Protein AF-A0A1Y3WZV1-F1 (afdb_monomer)

Mean predicted aligned error: 12.4 Å

pLDDT: mean 76.95, std 16.43, range [34.19, 95.62]

Foldseek 3Di:
DDPPPPPPVDDDDDDQDDPDPPPCSVVVLVVVQCCCCVPVVDDDDDDDPPDDPPDDPVCPVVVCVVVVD

Nearest PDB structures (foldseek):
  7lie-assembly1_A  TM=2.777E-01  e=4.413E+00  Gallus gallus

Structure (mmCIF, N/CA/C/O backbone):
data_AF-A0A1Y3WZV1-F1
#
_entry.id   AF-A0A1Y3WZV1-F1
#
loop_
_atom_site.group_PDB
_atom_site.id
_atom_site.type_symbol
_atom_site.label_atom_id
_atom_site.label_alt_id
_atom_site.label_comp_id
_atom_site.label_asym_id
_atom_site.label_entity_id
_atom_site.label_seq_id
_atom_site.pdbx_PDB_ins_code
_atom_site.Cartn_x
_atom_site.Cartn_y
_atom_site.Cartn_z
_atom_site.occupancy
_atom_site.B_iso_or_equiv
_atom_site.auth_seq_id
_atom_site.auth_comp_id
_atom_site.auth_asym_id
_atom_site.auth_atom_id
_atom_site.pdbx_PDB_model_num
ATOM 1 N N . MET A 1 1 ? -16.293 -6.402 27.256 1.00 36.12 1 MET A N 1
ATOM 2 C CA . MET A 1 1 ? -14.838 -6.601 27.110 1.00 36.12 1 MET A CA 1
ATOM 3 C C . MET A 1 1 ? -14.288 -5.344 26.454 1.00 36.12 1 MET A C 1
ATOM 5 O O . MET A 1 1 ? -14.531 -5.144 25.275 1.00 36.12 1 MET A O 1
ATOM 9 N N . LYS A 1 2 ? -13.713 -4.416 27.230 1.00 34.19 2 LYS A N 1
ATOM 10 C CA . LYS A 1 2 ? -13.055 -3.237 26.653 1.00 34.19 2 LYS A CA 1
ATOM 11 C C . LYS A 1 2 ? -11.693 -3.706 26.158 1.00 34.19 2 LYS A C 1
ATOM 13 O O . LYS A 1 2 ? -10.839 -4.035 26.974 1.00 34.19 2 LYS A O 1
ATOM 18 N N . ILE A 1 3 ? -11.538 -3.809 24.845 1.00 40.06 3 ILE A N 1
ATOM 19 C CA . ILE A 1 3 ? -10.215 -3.854 24.233 1.00 40.06 3 ILE A CA 1
ATOM 20 C C . ILE A 1 3 ? -9.751 -2.404 24.235 1.00 40.06 3 ILE A C 1
ATOM 22 O O . ILE A 1 3 ? -10.262 -1.559 23.507 1.00 40.06 3 ILE A O 1
ATOM 26 N N . SER A 1 4 ? -8.909 -2.098 25.212 1.00 44.38 4 SER A N 1
ATOM 27 C CA . SER A 1 4 ? -8.246 -0.811 25.328 1.00 44.38 4 SER A CA 1
ATOM 28 C C . SER A 1 4 ? -7.118 -0.810 24.306 1.00 44.38 4 SER A C 1
ATOM 30 O O . SER A 1 4 ? -6.000 -1.212 24.629 1.00 44.38 4 SER A O 1
ATOM 32 N N . ASP A 1 5 ? -7.414 -0.413 23.071 1.00 56.41 5 ASP A N 1
ATOM 33 C CA . ASP A 1 5 ? -6.367 -0.115 22.104 1.00 56.41 5 ASP A CA 1
ATOM 34 C C . ASP A 1 5 ? -5.553 1.040 22.680 1.00 56.41 5 ASP A C 1
ATOM 36 O O . ASP A 1 5 ? -6.051 2.153 22.870 1.00 56.41 5 ASP A O 1
ATOM 40 N N . GLN A 1 6 ? -4.311 0.749 23.064 1.00 51.97 6 GLN A N 1
ATOM 41 C CA . GLN A 1 6 ? -3.379 1.787 23.456 1.00 51.97 6 GLN A CA 1
ATOM 42 C C . GLN A 1 6 ? -3.145 2.653 22.227 1.00 51.97 6 GLN A C 1
ATOM 44 O O . GLN A 1 6 ? -2.389 2.295 21.329 1.00 51.97 6 GLN A O 1
ATOM 49 N N . GLN A 1 7 ? -3.846 3.780 22.176 1.00 53.78 7 GLN A N 1
ATOM 50 C CA . GLN A 1 7 ? -3.652 4.806 21.175 1.00 53.78 7 GLN A CA 1
ATOM 51 C C . GLN A 1 7 ? -2.258 5.397 21.404 1.00 53.78 7 GLN A C 1
ATOM 53 O O . GLN A 1 7 ? -2.068 6.340 22.171 1.00 53.78 7 GLN A O 1
ATOM 58 N N . THR A 1 8 ? -1.251 4.785 20.785 1.00 54.12 8 THR A N 1
ATOM 59 C CA . THR A 1 8 ? 0.098 5.331 20.715 1.00 54.12 8 THR A CA 1
ATOM 60 C C . THR A 1 8 ? -0.008 6.646 19.961 1.00 54.12 8 THR A C 1
ATOM 62 O O . THR A 1 8 ? -0.349 6.665 18.781 1.00 54.12 8 THR A O 1
ATOM 65 N N . SER A 1 9 ? 0.225 7.752 20.661 1.00 61.25 9 SER A N 1
ATOM 66 C CA . SER A 1 9 ? 0.063 9.124 20.167 1.00 61.25 9 SER A CA 1
ATOM 67 C C . SER A 1 9 ? 1.182 9.534 19.188 1.00 61.25 9 SER A C 1
ATOM 69 O O . SER A 1 9 ? 1.774 10.603 19.310 1.00 61.25 9 SER A O 1
ATOM 71 N N . GLY A 1 10 ? 1.538 8.651 18.252 1.00 7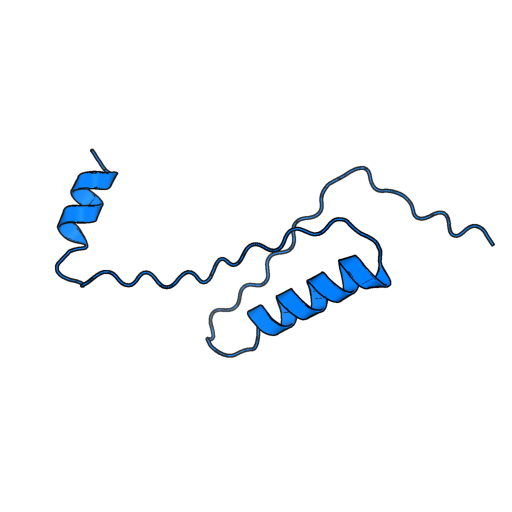3.69 10 GLY A N 1
ATOM 72 C CA . GLY A 1 10 ? 2.622 8.823 17.290 1.00 73.69 10 GLY A CA 1
ATOM 73 C C . GLY A 1 10 ? 2.220 8.326 15.904 1.00 73.69 10 GLY A C 1
ATOM 74 O O . GLY A 1 10 ? 1.485 7.350 15.771 1.00 73.69 10 GLY A O 1
ATOM 75 N N . SER A 1 11 ? 2.688 9.013 14.863 1.00 80.31 11 SER A N 1
ATOM 76 C CA . SER A 1 11 ? 2.543 8.560 13.481 1.00 80.31 11 SER A CA 1
ATOM 77 C C . SER A 1 11 ? 3.543 7.443 13.182 1.00 80.31 11 SER A C 1
ATOM 79 O O . SER A 1 11 ? 4.702 7.496 13.596 1.00 80.31 11 SER A O 1
ATOM 81 N N . TRP A 1 12 ? 3.094 6.425 12.450 1.00 85.00 12 TRP A N 1
ATOM 82 C CA . TRP A 1 12 ? 3.924 5.294 12.049 1.00 85.00 12 TRP A CA 1
ATOM 83 C C . TRP A 1 12 ? 4.170 5.330 10.538 1.00 85.00 12 TRP A C 1
A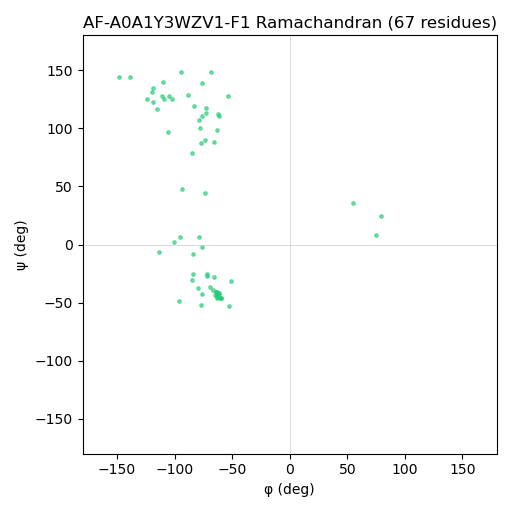TOM 85 O O . TRP A 1 12 ? 3.223 5.416 9.759 1.00 85.00 12 TRP A O 1
ATOM 95 N N . ASN A 1 13 ? 5.438 5.246 10.125 1.00 89.50 13 ASN A N 1
ATOM 96 C CA . ASN A 1 13 ? 5.842 5.288 8.717 1.00 89.50 13 ASN A CA 1
ATOM 97 C C . ASN A 1 13 ? 6.330 3.905 8.263 1.00 89.50 13 ASN A C 1
ATOM 99 O O . ASN A 1 13 ? 7.248 3.344 8.859 1.00 89.50 13 ASN A O 1
ATOM 103 N N . ILE A 1 14 ? 5.745 3.368 7.187 1.00 89.19 14 ILE A N 1
ATOM 104 C CA . ILE A 1 14 ? 6.115 2.071 6.591 1.00 89.19 14 ILE A CA 1
ATOM 105 C C . ILE A 1 14 ? 6.574 2.315 5.159 1.00 89.19 14 ILE A C 1
ATOM 107 O O . ILE A 1 14 ? 5.876 2.971 4.392 1.00 89.19 14 ILE A O 1
ATOM 111 N N . SER A 1 15 ? 7.727 1.757 4.789 1.00 90.62 15 SER A N 1
ATOM 112 C CA . SER A 1 15 ? 8.255 1.823 3.425 1.00 90.62 15 SER A CA 1
ATOM 113 C C . SER A 1 15 ? 8.517 0.419 2.881 1.00 90.62 15 SER A C 1
ATOM 115 O O . SER A 1 15 ? 9.216 -0.380 3.507 1.00 90.62 15 SER A O 1
ATOM 117 N N . ILE A 1 16 ? 7.937 0.108 1.717 1.00 88.19 16 ILE A N 1
ATOM 118 C CA . ILE A 1 16 ? 8.053 -1.195 1.051 1.00 88.19 16 ILE A CA 1
ATOM 119 C C . ILE A 1 16 ? 8.987 -1.048 -0.157 1.00 88.19 16 ILE A C 1
ATOM 121 O O . ILE A 1 16 ? 8.574 -0.662 -1.248 1.00 88.19 16 ILE A O 1
ATOM 125 N N . CYS A 1 17 ? 10.261 -1.403 0.033 1.00 85.50 17 CYS A N 1
ATOM 126 C CA . CYS A 1 17 ? 11.309 -1.283 -0.985 1.00 85.50 17 CYS A CA 1
ATOM 127 C C . CYS A 1 17 ? 11.925 -2.646 -1.343 1.00 85.50 17 CYS A C 1
ATOM 129 O O . CYS A 1 17 ? 12.284 -3.439 -0.472 1.00 85.50 17 CYS A O 1
ATOM 131 N N . LYS A 1 18 ? 12.105 -2.916 -2.643 1.00 79.69 18 LYS A N 1
ATOM 132 C CA . LYS A 1 18 ? 12.844 -4.075 -3.191 1.00 79.69 18 LYS A CA 1
ATOM 133 C C . LYS A 1 18 ? 13.511 -3.701 -4.512 1.00 79.69 18 LYS A C 1
ATOM 135 O O . LYS A 1 18 ? 12.905 -3.007 -5.322 1.00 79.69 18 LYS A O 1
ATOM 140 N N . GLN A 1 19 ? 14.701 -4.250 -4.756 1.00 76.56 19 GLN A N 1
ATOM 141 C CA . GLN A 1 19 ? 15.510 -4.005 -5.959 1.00 76.56 19 GLN A CA 1
ATOM 142 C C . GLN A 1 19 ? 14.939 -4.655 -7.234 1.00 76.56 19 GLN A C 1
ATOM 144 O O . GLN A 1 19 ? 15.193 -4.181 -8.336 1.00 76.56 19 GLN A O 1
ATOM 149 N N . LYS A 1 20 ? 14.148 -5.730 -7.103 1.00 83.62 20 LYS A N 1
ATOM 150 C CA . LYS A 1 20 ? 13.564 -6.444 -8.248 1.00 83.62 20 LYS A CA 1
ATOM 151 C C . LYS A 1 20 ? 12.215 -5.834 -8.654 1.00 83.62 20 LYS A C 1
ATOM 153 O O . LYS A 1 20 ? 11.327 -5.644 -7.811 1.00 83.62 20 LYS A O 1
ATOM 158 N N . GLY A 1 21 ? 12.073 -5.517 -9.941 1.00 82.50 21 GLY A N 1
ATOM 159 C CA . GLY A 1 21 ? 10.803 -5.118 -10.555 1.00 82.50 21 GLY A CA 1
ATOM 160 C C . GLY A 1 21 ? 9.814 -6.287 -10.602 1.00 82.50 21 GLY A C 1
ATOM 161 O O . GLY A 1 21 ? 10.224 -7.444 -10.673 1.00 82.50 21 GLY A O 1
ATOM 162 N N . GLY A 1 22 ? 8.514 -6.000 -10.510 1.00 82.19 22 GLY A N 1
ATOM 163 C CA . GLY A 1 22 ? 7.463 -7.018 -10.658 1.00 82.19 22 GLY A CA 1
ATOM 164 C C . GLY A 1 22 ? 7.259 -7.971 -9.472 1.00 82.19 22 GLY A C 1
ATOM 165 O O . GLY A 1 22 ? 6.482 -8.907 -9.582 1.00 82.19 22 GLY A O 1
ATOM 166 N N . VAL A 1 23 ? 7.897 -7.745 -8.318 1.00 88.50 23 VAL A N 1
ATOM 167 C CA . VAL A 1 23 ? 7.702 -8.583 -7.108 1.00 88.50 23 VAL A CA 1
ATOM 168 C C . VAL A 1 23 ? 6.414 -8.275 -6.331 1.00 88.50 23 VAL A C 1
ATOM 170 O O . VAL A 1 23 ? 6.225 -8.786 -5.234 1.00 88.50 23 VAL A O 1
ATOM 173 N N . GLY A 1 24 ? 5.553 -7.403 -6.863 1.00 89.31 24 GLY A N 1
ATOM 174 C CA . GLY A 1 24 ? 4.276 -7.064 -6.233 1.00 89.31 24 GLY A CA 1
ATOM 175 C C . GLY A 1 24 ? 4.363 -6.068 -5.074 1.00 89.31 24 GLY A C 1
ATOM 176 O O . GLY A 1 24 ? 3.473 -6.061 -4.234 1.00 89.31 24 GLY A O 1
ATOM 177 N N . LYS A 1 25 ? 5.395 -5.210 -5.016 1.00 89.38 25 LYS A N 1
ATOM 178 C CA . LYS A 1 25 ? 5.512 -4.165 -3.975 1.00 89.38 25 LYS A CA 1
ATOM 179 C C . LYS A 1 25 ? 4.259 -3.294 -3.894 1.00 89.38 25 LYS A C 1
ATOM 181 O O . LYS A 1 25 ? 3.676 -3.191 -2.827 1.00 89.38 25 LYS A O 1
ATOM 186 N N . SER A 1 26 ? 3.824 -2.738 -5.024 1.00 90.56 26 SER A N 1
ATOM 187 C CA . SER A 1 26 ? 2.649 -1.864 -5.081 1.00 90.56 26 SER A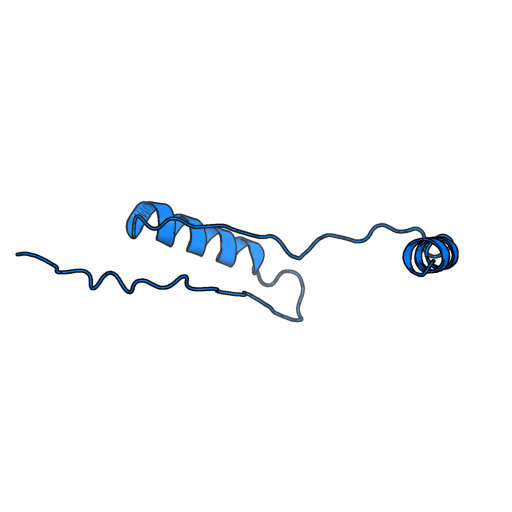 CA 1
ATOM 188 C C . SER A 1 26 ? 1.376 -2.611 -4.682 1.00 90.56 26 SER A C 1
ATOM 190 O O . SER A 1 26 ? 0.597 -2.098 -3.892 1.00 90.56 26 SER A O 1
ATOM 192 N N . ALA A 1 27 ? 1.218 -3.862 -5.131 1.00 92.69 27 ALA A N 1
ATOM 193 C CA . ALA A 1 27 ? 0.088 -4.705 -4.738 1.00 92.69 27 ALA A CA 1
ATOM 194 C C . ALA A 1 27 ? 0.061 -4.966 -3.222 1.00 92.69 27 ALA A C 1
ATOM 196 O O . ALA A 1 27 ? -0.992 -4.866 -2.595 1.00 92.69 27 ALA A O 1
ATOM 197 N N . LEU A 1 28 ? 1.222 -5.243 -2.619 1.00 93.88 28 LEU A N 1
ATOM 198 C CA . LEU A 1 28 ? 1.349 -5.407 -1.173 1.00 93.88 28 LEU A CA 1
ATOM 199 C C . LEU A 1 28 ? 1.042 -4.102 -0.428 1.00 93.88 28 LEU A C 1
ATOM 201 O O . LEU A 1 28 ? 0.322 -4.139 0.565 1.00 93.88 28 LEU A O 1
ATOM 205 N N . THR A 1 29 ? 1.547 -2.960 -0.907 1.00 93.12 29 THR A N 1
ATOM 206 C CA . THR A 1 29 ? 1.264 -1.641 -0.320 1.00 93.12 29 THR A CA 1
ATOM 207 C C . THR A 1 29 ? -0.233 -1.339 -0.336 1.00 93.12 29 THR A C 1
ATOM 209 O O . THR A 1 29 ? -0.779 -0.935 0.687 1.00 93.12 29 THR A O 1
ATOM 212 N N . THR A 1 30 ? -0.917 -1.580 -1.458 1.00 94.25 30 THR A N 1
ATOM 213 C CA . THR A 1 30 ? -2.368 -1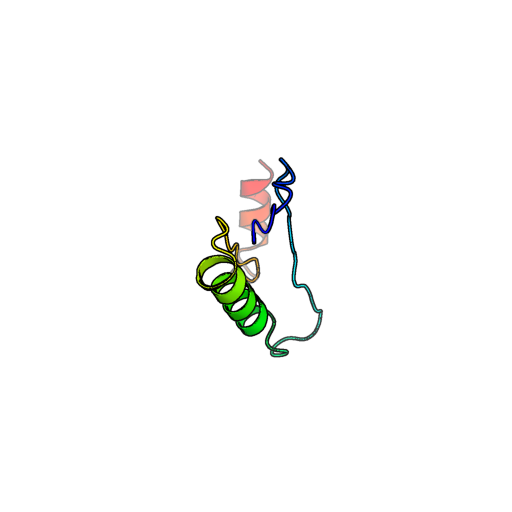.377 -1.578 1.00 94.25 30 THR A CA 1
ATOM 214 C C . THR A 1 30 ? -3.148 -2.292 -0.638 1.00 94.25 30 THR A C 1
ATOM 216 O O . THR A 1 30 ? -4.051 -1.825 0.053 1.00 94.25 30 THR A O 1
ATOM 219 N N . LEU A 1 31 ? -2.787 -3.577 -0.565 1.00 95.31 31 LEU A N 1
ATOM 220 C CA . LEU A 1 31 ? -3.453 -4.528 0.326 1.00 95.31 31 LEU A CA 1
ATOM 221 C C . LEU A 1 31 ? -3.267 -4.147 1.799 1.00 95.31 31 LEU A C 1
ATOM 223 O O . LEU A 1 31 ? -4.220 -4.181 2.574 1.00 95.31 31 LEU A O 1
ATOM 227 N N . LEU A 1 32 ? -2.050 -3.756 2.181 1.00 93.44 32 LEU A N 1
ATOM 228 C CA . LEU A 1 32 ? -1.748 -3.321 3.540 1.00 93.44 32 LEU A CA 1
ATOM 229 C C . LEU A 1 32 ? -2.513 -2.043 3.904 1.00 93.44 32 LEU A C 1
ATOM 231 O O . LEU A 1 32 ? -3.038 -1.946 5.009 1.00 93.44 32 LEU A O 1
ATOM 235 N N . ALA A 1 33 ? -2.609 -1.085 2.981 1.00 93.56 33 ALA A N 1
ATOM 236 C CA . ALA A 1 33 ? -3.367 0.141 3.197 1.00 93.56 33 ALA A CA 1
ATOM 237 C C . ALA A 1 33 ? -4.865 -0.134 3.397 1.00 93.56 33 ALA A C 1
ATOM 239 O O . ALA A 1 33 ? -5.433 0.370 4.361 1.00 93.56 33 ALA A O 1
ATOM 240 N N . SER A 1 34 ? -5.473 -0.980 2.554 1.00 95.25 34 SER A N 1
ATOM 241 C CA . SER A 1 34 ? -6.877 -1.392 2.719 1.00 95.25 34 SER A CA 1
ATOM 242 C C . SER A 1 34 ? -7.091 -2.129 4.038 1.00 95.25 34 SER A C 1
ATOM 244 O O . SER A 1 34 ? -8.031 -1.822 4.755 1.00 95.25 34 SER A O 1
ATOM 246 N N . TYR A 1 35 ? -6.183 -3.019 4.448 1.00 95.44 35 TYR A N 1
ATOM 247 C CA . TYR A 1 35 ? -6.288 -3.671 5.755 1.00 95.44 35 TYR A CA 1
ATOM 248 C C . TYR A 1 35 ? -6.277 -2.661 6.920 1.00 95.44 35 TYR A C 1
ATOM 250 O O . TYR A 1 35 ? -7.099 -2.746 7.835 1.00 95.44 35 TYR A O 1
ATOM 258 N N . LEU A 1 36 ? -5.361 -1.691 6.888 1.00 93.38 36 LEU A N 1
ATOM 259 C CA . LEU A 1 36 ? -5.216 -0.695 7.952 1.00 93.38 36 LEU A CA 1
ATOM 260 C C . LEU A 1 36 ? -6.399 0.287 8.014 1.00 93.38 36 LEU A C 1
ATOM 262 O O . LEU A 1 36 ? -6.812 0.664 9.112 1.00 93.38 36 LEU A O 1
ATOM 266 N N . ASP A 1 37 ? -6.958 0.673 6.869 1.00 94.44 37 ASP A N 1
ATOM 267 C CA . ASP A 1 37 ? -8.127 1.556 6.797 1.00 94.44 37 ASP A CA 1
ATOM 268 C C . ASP A 1 37 ? -9.429 0.798 7.117 1.00 94.44 37 ASP A C 1
ATOM 270 O O . ASP A 1 37 ? -10.171 1.159 8.035 1.00 94.44 37 ASP A O 1
ATOM 274 N N . AS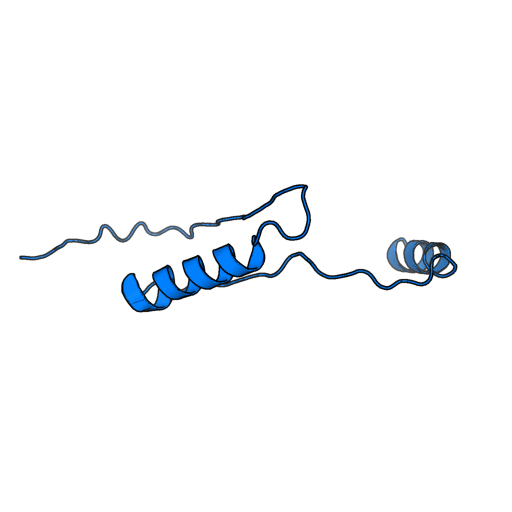P A 1 38 ? -9.675 -0.327 6.442 1.00 93.69 38 ASP A N 1
ATOM 275 C CA . ASP A 1 38 ? -10.947 -1.045 6.519 1.00 93.69 38 ASP A CA 1
ATOM 276 C C . ASP A 1 38 ? -11.102 -1.843 7.814 1.00 93.69 38 ASP A C 1
ATOM 278 O O . ASP A 1 38 ? -12.182 -1.826 8.415 1.00 93.69 38 ASP A O 1
ATOM 282 N N . ILE A 1 39 ? -10.049 -2.535 8.262 1.00 95.62 39 ILE A N 1
ATOM 283 C CA . ILE A 1 39 ? -10.110 -3.435 9.423 1.00 95.62 39 ILE A CA 1
ATOM 284 C C . ILE A 1 39 ? -9.632 -2.725 10.686 1.00 95.62 39 ILE A C 1
ATOM 286 O O . ILE A 1 39 ? -10.327 -2.758 11.701 1.00 95.62 39 ILE A O 1
ATOM 290 N N . CYS A 1 40 ? -8.479 -2.055 10.633 1.00 90.44 40 CYS A N 1
ATOM 291 C CA . CYS A 1 40 ? -7.906 -1.394 11.810 1.00 90.44 40 CYS A CA 1
ATOM 292 C C . CYS A 1 40 ? -8.464 0.015 12.067 1.00 90.44 40 CYS A C 1
ATOM 294 O O . CYS A 1 40 ? -8.175 0.584 13.118 1.00 90.44 40 CYS A O 1
ATOM 296 N N . LYS A 1 41 ? -9.264 0.574 11.145 1.00 93.25 41 LYS A N 1
ATOM 297 C CA . LYS A 1 41 ? -9.873 1.913 11.258 1.00 93.25 41 LYS A CA 1
ATOM 298 C C . LYS A 1 41 ? -8.850 3.030 11.502 1.00 93.25 41 LYS A C 1
ATOM 300 O O . LYS A 1 41 ? -9.123 3.989 12.227 1.00 93.25 41 LYS A O 1
ATOM 305 N N . LEU A 1 42 ? -7.665 2.911 10.902 1.00 89.81 42 LEU A N 1
ATOM 306 C CA . LEU A 1 42 ? -6.587 3.893 11.009 1.00 89.81 42 LEU A CA 1
ATOM 307 C C . LEU A 1 42 ? -6.624 4.886 9.847 1.00 89.81 42 LEU A C 1
ATOM 309 O O . LEU A 1 42 ? -6.956 4.535 8.723 1.00 89.81 42 LEU A O 1
ATOM 313 N N . LYS A 1 43 ? -6.199 6.130 10.099 1.00 91.50 43 LYS A N 1
ATOM 314 C CA . LYS A 1 43 ? -5.973 7.106 9.025 1.00 91.50 43 LYS A CA 1
ATOM 315 C C . LYS A 1 43 ? -4.666 6.778 8.307 1.00 91.50 43 LYS A C 1
ATOM 317 O O . LYS A 1 43 ? -3.593 6.963 8.879 1.00 91.50 43 LYS A O 1
ATOM 322 N N . VAL A 1 44 ? -4.764 6.318 7.064 1.00 91.94 44 VAL A N 1
ATOM 323 C CA . VAL A 1 44 ? -3.620 5.893 6.246 1.00 91.94 44 VAL A CA 1
ATOM 324 C C . VAL A 1 44 ? -3.376 6.885 5.107 1.00 91.94 44 VAL A C 1
ATOM 326 O O . VAL A 1 44 ? -4.312 7.365 4.475 1.00 91.94 44 VAL A O 1
ATOM 329 N N . LEU A 1 45 ? -2.102 7.171 4.824 1.00 92.75 45 LEU A N 1
ATOM 330 C CA . LEU A 1 45 ? -1.653 7.887 3.629 1.00 92.75 45 LEU A CA 1
ATOM 331 C C . LEU A 1 45 ? -0.726 6.964 2.834 1.00 92.75 45 LEU A C 1
ATOM 333 O O . LEU A 1 45 ? 0.289 6.510 3.359 1.00 92.75 45 LEU A O 1
ATOM 337 N N . VAL A 1 46 ? -1.065 6.702 1.571 1.00 91.62 46 VAL A N 1
ATOM 338 C CA . VAL A 1 46 ? -0.225 5.922 0.653 1.00 91.62 46 VAL A CA 1
ATOM 339 C C . VAL A 1 46 ? 0.495 6.877 -0.289 1.00 91.62 46 VAL A C 1
ATOM 341 O O . VAL A 1 46 ? -0.142 7.677 -0.970 1.00 91.62 46 VAL A O 1
ATOM 344 N N . ILE A 1 47 ? 1.822 6.779 -0.330 1.00 89.94 47 ILE A N 1
ATOM 345 C CA . ILE A 1 47 ? 2.680 7.550 -1.231 1.00 89.94 47 ILE A CA 1
ATOM 346 C C . ILE A 1 47 ? 3.348 6.554 -2.174 1.00 89.94 47 ILE A C 1
ATOM 348 O O . ILE A 1 47 ? 4.094 5.684 -1.722 1.00 89.94 47 ILE A O 1
ATOM 352 N N . ASP A 1 48 ? 3.059 6.665 -3.470 1.00 86.69 48 ASP A N 1
ATOM 353 C CA . ASP A 1 48 ? 3.760 5.887 -4.487 1.00 86.69 48 ASP A CA 1
ATOM 354 C C . ASP A 1 48 ? 5.072 6.587 -4.852 1.00 86.69 48 ASP A C 1
ATOM 356 O O . ASP A 1 48 ? 5.083 7.738 -5.293 1.00 86.69 48 ASP A O 1
ATOM 360 N N . CYS A 1 49 ? 6.183 5.891 -4.625 1.00 81.81 49 CYS A N 1
ATOM 361 C CA . CYS A 1 49 ? 7.528 6.390 -4.894 1.00 81.81 49 CYS A CA 1
ATOM 362 C C . CYS A 1 49 ? 8.105 5.850 -6.214 1.00 81.81 49 CYS A C 1
ATOM 364 O O . CYS A 1 49 ? 9.256 6.151 -6.525 1.00 81.81 49 CYS A O 1
ATOM 366 N N . ASP A 1 50 ? 7.354 5.054 -6.985 1.00 78.19 50 ASP A N 1
ATOM 367 C CA . ASP A 1 50 ? 7.806 4.464 -8.256 1.00 78.19 50 ASP A CA 1
ATOM 368 C C . ASP A 1 50 ? 7.415 5.339 -9.464 1.00 78.19 50 ASP A C 1
ATOM 370 O O . ASP A 1 50 ? 6.850 4.869 -10.451 1.00 78.19 50 ASP A O 1
ATOM 374 N N . TYR A 1 51 ? 7.672 6.651 -9.379 1.00 75.56 51 TYR A N 1
ATOM 375 C CA . TYR A 1 51 ? 7.382 7.570 -10.481 1.00 75.56 51 TYR A CA 1
ATOM 376 C C . TYR A 1 51 ? 8.385 7.362 -11.632 1.00 75.56 51 TYR A C 1
ATOM 378 O O . TYR A 1 51 ? 9.585 7.610 -11.452 1.00 75.56 51 TYR A O 1
ATOM 386 N N . PRO A 1 52 ? 7.938 6.954 -12.836 1.00 69.44 52 PRO A N 1
ATOM 387 C CA . PRO A 1 52 ? 8.836 6.769 -13.963 1.00 69.44 52 PRO A CA 1
ATOM 388 C C . PRO A 1 52 ? 9.294 8.130 -14.492 1.00 69.44 52 PRO A C 1
ATOM 390 O O . PRO A 1 52 ? 8.524 8.894 -15.076 1.00 69.44 52 PRO A O 1
ATOM 393 N N . LEU A 1 53 ? 10.583 8.429 -14.341 1.00 68.81 53 LEU A N 1
ATOM 394 C CA . LEU A 1 53 ? 11.184 9.599 -14.970 1.00 68.81 53 LEU A CA 1
ATOM 395 C C . LEU A 1 53 ? 11.335 9.354 -16.484 1.00 68.81 53 LEU A C 1
ATOM 397 O O . LEU A 1 53 ? 12.359 8.854 -16.949 1.00 68.81 53 LEU A O 1
ATOM 401 N N . ILE A 1 54 ? 10.320 9.717 -17.271 1.00 67.56 54 ILE A N 1
ATOM 402 C CA . ILE A 1 54 ? 10.396 9.713 -18.740 1.00 67.56 54 ILE A CA 1
ATOM 403 C C . ILE A 1 54 ? 11.011 11.039 -19.190 1.00 67.56 54 ILE A C 1
ATOM 405 O O . ILE A 1 54 ? 10.328 11.967 -19.617 1.00 67.56 54 ILE A O 1
ATOM 409 N N . VAL A 1 55 ? 12.331 11.137 -19.074 1.00 66.88 55 VAL A N 1
ATOM 410 C CA . VAL A 1 55 ? 13.107 12.207 -19.706 1.00 66.88 55 VAL A CA 1
ATOM 411 C C . VAL A 1 55 ? 13.839 11.639 -20.923 1.00 66.88 55 VAL A C 1
ATOM 413 O O . VAL A 1 55 ? 14.543 10.632 -20.802 1.00 66.88 55 VAL A O 1
ATOM 416 N N . PRO A 1 56 ? 13.713 12.257 -22.111 1.00 63.00 56 PRO A N 1
ATOM 417 C CA . PRO A 1 56 ? 14.601 11.958 -23.225 1.00 63.00 56 PRO A CA 1
ATOM 418 C C . PRO A 1 56 ? 16.052 12.133 -22.754 1.00 63.00 56 PRO A C 1
ATOM 420 O O . PRO A 1 56 ? 16.383 13.174 -22.184 1.00 63.00 56 PRO A O 1
ATOM 423 N N . LYS A 1 57 ? 16.927 11.133 -22.951 1.00 61.31 57 LYS A N 1
ATOM 424 C CA . LYS A 1 57 ? 18.329 11.170 -22.462 1.00 61.31 57 LYS A CA 1
ATOM 425 C C . LYS A 1 57 ? 19.073 12.454 -22.867 1.00 61.31 57 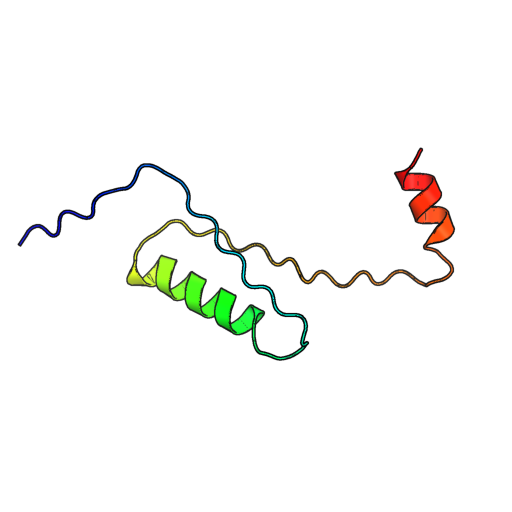LYS A C 1
ATOM 427 O O . LYS A 1 57 ? 19.908 12.955 -22.127 1.00 61.31 57 LYS A O 1
ATOM 432 N N . ASN A 1 58 ? 18.714 13.015 -24.016 1.00 64.88 58 ASN A N 1
ATOM 433 C CA . ASN A 1 58 ? 19.203 14.264 -24.604 1.00 64.88 58 ASN A CA 1
ATOM 434 C C . ASN A 1 58 ? 18.652 15.561 -23.960 1.00 64.88 58 ASN A C 1
ATOM 436 O O . ASN A 1 58 ? 19.044 16.651 -24.369 1.00 64.88 58 ASN A O 1
ATOM 440 N N . ARG A 1 59 ? 17.753 15.483 -22.972 1.00 59.62 59 ARG A N 1
ATOM 441 C CA . ARG A 1 59 ? 17.193 16.635 -22.232 1.00 59.62 59 ARG A CA 1
ATOM 442 C C . ARG A 1 59 ? 17.608 16.673 -20.757 1.00 59.62 59 ARG A C 1
ATOM 444 O O . ARG A 1 59 ? 17.333 17.670 -20.098 1.00 59.62 59 ARG A O 1
ATOM 451 N N . ILE A 1 60 ? 18.290 15.636 -20.256 1.00 65.12 60 ILE A N 1
ATOM 452 C CA . ILE A 1 60 ? 18.709 15.532 -18.846 1.00 65.12 60 ILE A CA 1
ATOM 453 C C . ILE A 1 60 ? 19.758 16.591 -18.488 1.00 65.12 60 ILE A C 1
ATOM 455 O O . ILE A 1 60 ? 19.671 17.181 -17.417 1.00 65.12 60 ILE A O 1
ATOM 459 N N . SER A 1 61 ? 20.700 16.886 -19.389 1.00 61.81 61 SER A N 1
ATOM 460 C CA . SER A 1 61 ? 21.731 17.905 -19.145 1.00 61.81 61 SER A CA 1
ATOM 461 C C . SER A 1 61 ? 21.126 19.292 -18.913 1.00 61.81 61 SER A C 1
ATOM 463 O O . SER A 1 61 ? 21.445 19.947 -17.930 1.00 61.81 61 SER A O 1
ATOM 465 N N . ASN A 1 62 ? 20.171 19.694 -19.756 1.00 62.47 62 ASN A N 1
ATOM 466 C CA . ASN A 1 62 ? 19.523 21.006 -19.658 1.00 62.47 62 ASN A CA 1
ATOM 467 C C . ASN A 1 62 ? 18.574 21.123 -18.453 1.00 62.47 62 ASN A C 1
ATOM 469 O O . ASN A 1 62 ? 18.327 22.223 -17.972 1.00 62.47 62 ASN A O 1
ATOM 473 N N . LEU A 1 63 ? 18.010 20.004 -17.985 1.00 62.75 63 LEU A N 1
ATOM 474 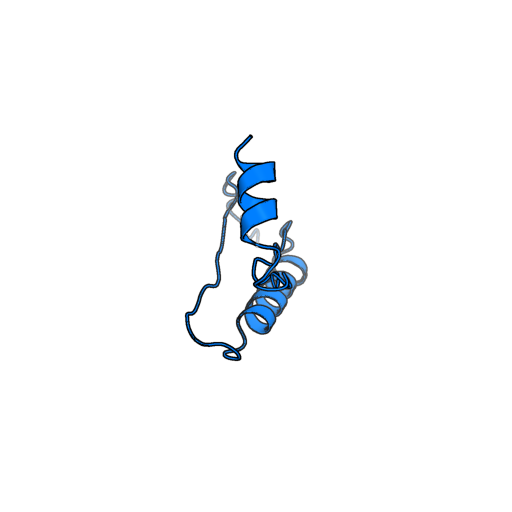C CA . LEU A 1 63 ? 17.120 19.987 -16.824 1.00 62.75 63 LEU A CA 1
ATOM 475 C C . LEU A 1 63 ? 17.910 20.039 -15.510 1.00 62.75 63 LEU A C 1
ATOM 477 O O . LEU A 1 63 ? 17.496 20.726 -14.584 1.00 62.75 63 LEU A O 1
ATOM 481 N N . LEU A 1 64 ? 19.063 19.365 -15.446 1.00 65.56 64 LEU A N 1
ATOM 482 C CA . LEU A 1 64 ? 19.990 19.489 -14.320 1.00 65.56 64 LEU A CA 1
ATOM 483 C C . LEU A 1 64 ? 20.544 20.916 -14.219 1.00 65.56 64 LEU A C 1
ATOM 485 O O . LEU A 1 64 ? 20.560 21.467 -13.126 1.00 65.56 64 LEU A O 1
ATOM 489 N N . ASP A 1 65 ? 20.886 21.549 -15.345 1.00 64.81 65 ASP A N 1
ATOM 490 C CA . ASP A 1 65 ? 21.325 22.954 -15.369 1.00 64.81 65 ASP A CA 1
ATOM 491 C C . ASP A 1 65 ? 20.230 23.956 -14.957 1.00 64.81 65 ASP A C 1
ATOM 493 O O . ASP A 1 65 ? 20.550 25.028 -14.448 1.00 64.81 65 ASP A O 1
ATOM 497 N N . LEU A 1 66 ? 18.948 23.635 -15.170 1.00 63.47 66 LEU A N 1
ATOM 498 C CA . LEU A 1 66 ? 17.819 24.494 -14.787 1.00 63.47 66 LEU A CA 1
ATOM 499 C C . LEU A 1 66 ? 17.392 24.303 -13.324 1.00 63.47 66 LEU A C 1
ATOM 501 O O . LEU A 1 66 ? 16.890 25.237 -12.716 1.00 63.47 66 LEU A O 1
ATOM 505 N N . ILE A 1 67 ? 17.563 23.099 -12.773 1.00 67.38 67 ILE A N 1
ATOM 506 C CA . ILE A 1 67 ? 17.219 22.779 -11.377 1.00 67.38 67 ILE A CA 1
ATOM 507 C C . ILE A 1 67 ? 18.358 23.160 -10.414 1.00 67.38 67 ILE A C 1
ATOM 509 O O . ILE A 1 67 ? 18.109 23.393 -9.235 1.00 67.38 67 ILE A O 1
ATOM 513 N N . LEU A 1 68 ? 19.603 23.217 -10.900 1.00 66.88 68 LEU A N 1
ATOM 514 C CA . LEU A 1 68 ? 20.791 23.580 -10.113 1.00 66.88 68 LEU A CA 1
ATOM 515 C C . LEU A 1 68 ? 21.185 25.068 -10.225 1.00 66.88 68 LEU A C 1
ATOM 517 O O . LEU A 1 68 ? 22.236 25.449 -9.707 1.00 66.88 68 LEU A O 1
ATOM 521 N N . ARG A 1 69 ? 20.368 25.898 -10.884 1.00 53.62 69 ARG A N 1
ATOM 522 C CA . ARG A 1 69 ? 20.464 27.369 -10.894 1.00 53.62 69 ARG 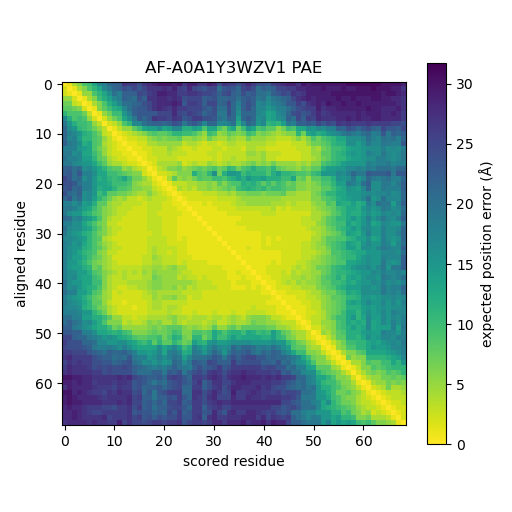A CA 1
ATOM 523 C C . ARG A 1 69 ? 19.332 27.978 -10.082 1.00 53.62 69 ARG A C 1
ATOM 525 O O . ARG A 1 69 ? 19.594 29.028 -9.459 1.00 53.62 69 ARG A O 1
#

Solvent-accessible surface area (backbone atoms only — not comparable to full-atom values): 4962 Å² total; per-residue (Å²): 134,85,81,77,74,80,78,67,94,65,89,85,89,87,83,88,85,73,95,64,84,91,76,46,58,68,61,50,52,54,52,51,48,48,45,38,38,74,74,67,68,42,95,78,84,89,80,86,83,84,73,81,82,88,64,61,80,92,49,50,66,66,48,51,60,62,73,75,104

Radius of gyration: 19.17 Å; Cα contacts (8 Å, |Δi|>4): 21; chains: 1; bounding box: 37×36×52 Å

Secondary structure (DSSP, 8-st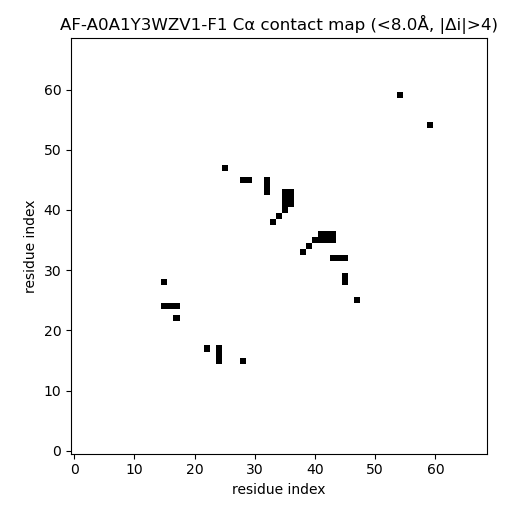ate):
--------SS--------SSTTSSHHHHHHHHHHIIIIIT----------------GGGHHHHHHHH--

Sequence (69 aa):
MKISDQQTSGSWNISICKQKGGVGKSALTTLLASYLDDICKLKVLVIDCDYPLIVPKNRISNLLDLILR